Protein AF-A0A3P7K149-F1 (afdb_monomer_lite)

Secondary structure (DSSP, 8-state):
-----SSSPPPB-TTS-B-B--TTSTT-SPTTEEE---SSSTT-BEEE----GGGSPP---BSS--EEEEEEETTTTEEEEEEE-SBS--S--BSSHHHHHHHSPPP----SSSPPPB-TTS-B-B--SS-----TTEEE---SSGGG-BEEE--S-GGGSPP-PPP------

Structure (mmCIF, N/CA/C/O backbone):
data_AF-A0A3P7K149-F1
#
_entry.id   AF-A0A3P7K149-F1
#
loop_
_atom_site.group_PDB
_atom_site.id
_atom_site.type_symbol
_atom_site.label_atom_id
_atom_site.label_alt_id
_atom_site.label_comp_id
_atom_site.label_asym_id
_atom_site.label_entity_id
_atom_site.label_seq_id
_atom_site.pdbx_PDB_ins_code
_atom_site.Cartn_x
_atom_site.Cartn_y
_atom_site.Cartn_z
_atom_site.occupancy
_atom_site.B_iso_or_equiv
_atom_site.auth_seq_id
_atom_site.auth_comp_id
_atom_site.auth_asym_id
_atom_site.auth_atom_id
_atom_site.pdbx_PDB_model_num
ATOM 1 N N . ILE A 1 1 ? 12.657 -3.962 -24.478 1.00 60.19 1 ILE A N 1
ATOM 2 C CA . ILE A 1 1 ? 12.117 -4.025 -23.100 1.00 60.19 1 ILE A CA 1
ATOM 3 C C . ILE A 1 1 ? 10.833 -3.215 -23.118 1.00 60.19 1 ILE A C 1
ATOM 5 O O . ILE A 1 1 ? 10.874 -2.105 -23.634 1.00 60.19 1 ILE A O 1
ATOM 9 N N . SER A 1 2 ? 9.707 -3.786 -22.694 1.00 80.12 2 SER A N 1
ATOM 10 C CA . SER A 1 2 ? 8.426 -3.064 -22.657 1.00 80.12 2 SER A CA 1
ATOM 11 C C . SER A 1 2 ? 8.397 -2.114 -21.463 1.00 80.12 2 SER A C 1
ATOM 13 O O . SER A 1 2 ? 8.895 -2.482 -20.402 1.00 80.12 2 SER A O 1
ATOM 15 N N . ASN A 1 3 ? 7.823 -0.921 -21.633 1.00 90.25 3 ASN A N 1
ATOM 16 C CA . ASN A 1 3 ? 7.659 0.061 -20.562 1.00 90.25 3 ASN A CA 1
ATOM 17 C C . ASN A 1 3 ? 6.721 -0.507 -19.467 1.00 90.25 3 ASN A C 1
ATOM 19 O O . ASN A 1 3 ? 5.562 -0.794 -19.771 1.00 90.25 3 ASN A O 1
ATOM 23 N N . PRO A 1 4 ? 7.201 -0.712 -18.223 1.00 90.94 4 PRO A N 1
ATOM 24 C CA . PRO A 1 4 ? 6.387 -1.230 -17.130 1.00 90.94 4 PRO A CA 1
ATOM 25 C C . PRO A 1 4 ? 5.649 -0.143 -16.343 1.00 90.94 4 PRO A C 1
ATOM 27 O O . PRO A 1 4 ? 4.849 -0.474 -15.470 1.00 90.94 4 PRO A O 1
ATOM 30 N N . CYS A 1 5 ? 5.906 1.135 -16.614 1.00 93.88 5 CYS A N 1
ATOM 31 C CA . CYS A 1 5 ? 5.292 2.240 -15.898 1.00 93.88 5 CYS A CA 1
ATOM 32 C C . CYS A 1 5 ? 3.819 2.390 -16.287 1.00 93.88 5 CYS A C 1
ATOM 34 O O . CYS A 1 5 ? 3.461 2.265 -17.455 1.00 93.88 5 CYS A O 1
ATOM 36 N N . ALA A 1 6 ? 2.962 2.661 -15.297 1.00 92.50 6 ALA A N 1
ATOM 37 C CA . ALA A 1 6 ? 1.550 2.950 -15.552 1.00 92.50 6 ALA A CA 1
ATOM 38 C C . ALA A 1 6 ? 1.376 4.257 -16.332 1.00 92.50 6 ALA A C 1
ATOM 40 O O . ALA A 1 6 ? 0.545 4.335 -17.229 1.00 92.50 6 ALA A O 1
ATOM 41 N N . ASP A 1 7 ? 2.204 5.247 -15.993 1.00 91.19 7 ASP A N 1
ATOM 42 C CA . ASP A 1 7 ? 2.204 6.577 -16.576 1.00 91.19 7 ASP A CA 1
ATOM 43 C C . ASP A 1 7 ? 3.644 7.012 -16.864 1.00 91.19 7 ASP A C 1
ATOM 45 O O . ASP A 1 7 ? 4.541 6.823 -16.037 1.00 91.19 7 ASP A O 1
ATOM 49 N N . GLY A 1 8 ? 3.856 7.636 -18.025 1.00 93.06 8 GLY A N 1
ATOM 50 C CA . GLY A 1 8 ? 5.158 8.157 -18.445 1.00 93.06 8 GLY A CA 1
ATOM 51 C C . GLY A 1 8 ? 6.183 7.084 -18.832 1.00 93.06 8 GLY A C 1
ATOM 52 O O . GLY A 1 8 ? 5.875 5.900 -18.943 1.00 93.06 8 GLY A O 1
ATOM 53 N N . GLU A 1 9 ? 7.420 7.525 -19.065 1.00 94.44 9 GLU A N 1
ATOM 54 C CA . GLU A 1 9 ? 8.538 6.667 -19.476 1.00 94.44 9 GLU A CA 1
ATOM 55 C C . GLU A 1 9 ? 9.498 6.390 -18.308 1.00 94.44 9 GLU A C 1
ATOM 57 O O . GLU A 1 9 ? 9.653 7.250 -17.432 1.00 94.44 9 GLU A O 1
ATOM 62 N N . PRO A 1 10 ? 10.176 5.225 -18.284 1.00 94.44 10 PRO A N 1
ATOM 63 C CA . PRO A 1 10 ? 11.163 4.925 -17.259 1.00 94.44 10 PRO A CA 1
ATOM 64 C C . PRO A 1 10 ? 12.340 5.902 -17.305 1.00 94.44 10 PRO A C 1
ATOM 66 O O . PRO A 1 10 ? 12.742 6.364 -18.375 1.00 94.44 10 PRO A O 1
ATOM 69 N N . ALA A 1 11 ? 12.946 6.178 -16.150 1.00 94.25 11 ALA A N 1
ATOM 70 C CA . ALA A 1 11 ? 14.141 7.011 -16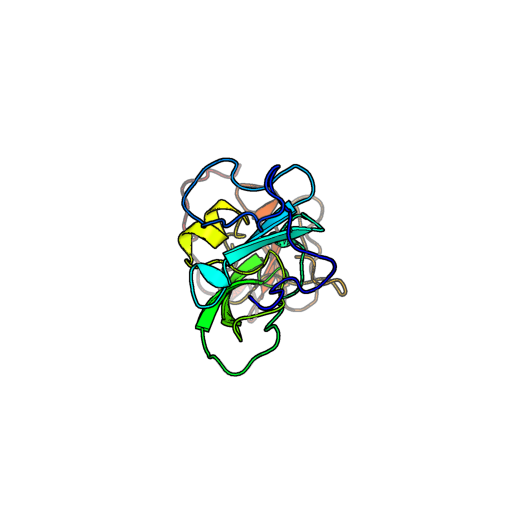.094 1.00 94.25 11 ALA A CA 1
ATOM 71 C C . ALA A 1 11 ? 15.273 6.395 -16.927 1.00 94.25 11 ALA A C 1
ATOM 73 O O . ALA A 1 11 ? 15.527 5.191 -16.853 1.00 94.25 11 ALA A O 1
ATOM 74 N N . THR A 1 12 ? 15.993 7.236 -17.666 1.00 93.19 12 THR A N 1
ATOM 75 C CA . THR A 1 12 ? 17.164 6.845 -18.458 1.00 93.19 12 THR A CA 1
ATOM 76 C C . THR A 1 12 ? 18.456 7.374 -17.844 1.00 93.19 12 THR A C 1
ATOM 78 O O . THR A 1 12 ? 18.497 8.501 -17.348 1.00 93.19 12 THR A O 1
ATOM 81 N N . GLY A 1 13 ? 19.521 6.576 -17.909 1.00 88.12 13 GLY A N 1
ATOM 82 C CA . GLY A 1 13 ? 20.879 6.994 -17.580 1.00 88.12 13 GLY A CA 1
ATOM 83 C C . GLY A 1 13 ? 21.518 7.866 -18.666 1.00 88.12 13 GLY A C 1
ATOM 84 O O . GLY A 1 13 ? 20.916 8.174 -19.695 1.00 88.12 13 GLY A O 1
ATOM 85 N N . ASN A 1 14 ? 22.780 8.246 -18.447 1.00 87.25 14 ASN A N 1
ATOM 86 C CA . ASN A 1 14 ? 23.553 9.083 -19.380 1.00 87.25 14 ASN A CA 1
ATOM 87 C C . ASN A 1 14 ? 23.858 8.389 -20.720 1.00 87.25 14 ASN A C 1
ATOM 89 O O . ASN A 1 14 ? 24.187 9.048 -21.700 1.00 87.25 14 ASN A O 1
ATOM 93 N N . ASP A 1 15 ? 23.776 7.062 -20.751 1.00 89.00 15 ASP A N 1
ATOM 94 C CA . ASP A 1 15 ? 23.942 6.205 -21.925 1.00 89.00 15 ASP A CA 1
ATOM 95 C C . ASP A 1 15 ? 22.628 5.984 -22.699 1.00 89.00 15 ASP A C 1
ATOM 97 O O . ASP A 1 15 ? 22.613 5.269 -23.701 1.00 89.00 15 ASP A O 1
ATOM 101 N N . GLY A 1 16 ? 21.525 6.586 -22.240 1.00 86.69 16 GLY A N 1
ATOM 102 C CA . GLY A 1 16 ? 20.193 6.407 -22.811 1.00 86.69 16 GLY A CA 1
ATOM 103 C C . GLY A 1 16 ? 19.529 5.075 -22.452 1.00 86.69 16 GLY A C 1
ATOM 104 O O . GLY A 1 16 ? 18.446 4.795 -22.962 1.00 86.69 16 GLY A O 1
ATOM 105 N N . GLN A 1 17 ? 20.133 4.252 -21.587 1.00 88.62 17 GLN A N 1
ATOM 106 C CA . GLN A 1 17 ? 19.530 2.998 -21.132 1.00 88.62 17 GLN A CA 1
ATOM 107 C C . GLN A 1 17 ? 18.601 3.231 -19.941 1.00 88.62 17 GLN A C 1
ATOM 109 O O . GLN A 1 17 ? 18.826 4.126 -19.126 1.00 88.62 17 GLN A O 1
ATOM 114 N N . TYR A 1 18 ? 17.552 2.415 -19.823 1.00 90.50 18 TYR A N 1
ATOM 115 C CA . TYR A 1 18 ? 16.647 2.485 -18.678 1.00 90.50 18 TYR A CA 1
ATOM 116 C C . TYR A 1 18 ? 17.354 2.111 -17.374 1.00 90.50 18 TYR A C 1
ATOM 118 O O . TYR A 1 18 ? 18.108 1.139 -17.307 1.00 90.50 18 TYR A O 1
ATOM 126 N N . LEU A 1 19 ? 17.060 2.867 -16.319 1.00 90.75 19 LEU A N 1
ATOM 127 C CA . LEU A 1 19 ? 17.572 2.613 -14.981 1.00 90.75 19 LEU A CA 1
ATOM 128 C C . LEU A 1 19 ? 16.794 1.467 -14.332 1.00 90.75 19 LEU A C 1
ATOM 130 O O . LEU A 1 19 ? 15.610 1.596 -14.008 1.00 90.75 19 LEU A O 1
ATOM 134 N N . ILE A 1 20 ? 17.491 0.349 -14.137 1.00 89.56 20 ILE A N 1
ATOM 135 C CA . ILE A 1 20 ? 16.994 -0.832 -13.431 1.00 89.56 20 ILE A CA 1
ATOM 136 C C . ILE A 1 20 ? 17.084 -0.599 -11.926 1.00 89.56 20 ILE A C 1
ATOM 138 O O . ILE A 1 20 ? 18.068 -0.053 -11.425 1.00 89.56 20 ILE A O 1
ATOM 142 N N . CYS A 1 21 ? 16.070 -1.054 -11.198 1.00 89.81 21 CYS A N 1
ATOM 143 C CA . CYS A 1 21 ? 15.992 -0.923 -9.755 1.00 89.81 21 CYS A CA 1
ATOM 144 C C . CYS A 1 21 ? 15.567 -2.221 -9.061 1.00 89.81 21 CYS A C 1
ATOM 146 O O . CYS A 1 21 ? 15.148 -3.190 -9.687 1.00 89.81 21 CYS A O 1
ATOM 148 N N . SER A 1 22 ? 15.721 -2.254 -7.737 1.00 83.06 22 SER A N 1
ATOM 149 C CA . SER A 1 22 ? 15.291 -3.368 -6.890 1.00 83.06 22 SER A CA 1
ATOM 150 C C . SER A 1 22 ? 14.860 -2.860 -5.512 1.00 83.06 22 SER A C 1
ATOM 152 O O . SER A 1 22 ? 15.230 -1.757 -5.109 1.00 83.06 22 SER A O 1
ATOM 154 N N . ALA A 1 23 ? 14.106 -3.670 -4.765 1.00 69.94 23 ALA A N 1
ATOM 155 C CA . ALA A 1 23 ? 13.606 -3.294 -3.437 1.00 69.94 23 ALA A CA 1
ATOM 156 C C . ALA A 1 23 ? 14.692 -3.208 -2.343 1.00 69.94 23 ALA A C 1
ATOM 158 O O . ALA A 1 23 ? 14.451 -2.647 -1.279 1.00 69.94 23 ALA A O 1
ATOM 159 N N . THR A 1 24 ? 15.891 -3.755 -2.571 1.00 66.06 24 THR A N 1
ATOM 160 C CA . THR A 1 24 ? 16.904 -3.969 -1.519 1.00 66.06 24 THR A CA 1
ATOM 161 C C . THR A 1 24 ? 18.080 -2.983 -1.536 1.00 66.06 24 THR A C 1
ATOM 163 O O . THR A 1 24 ? 19.066 -3.220 -0.842 1.00 66.06 24 THR A O 1
ATOM 166 N N . GLY A 1 25 ? 18.017 -1.882 -2.295 1.00 58.28 25 GLY A N 1
ATOM 167 C CA . GLY A 1 25 ? 19.118 -0.909 -2.396 1.00 58.28 25 GLY A CA 1
ATOM 168 C C . GLY A 1 25 ? 18.699 0.542 -2.109 1.00 58.28 25 GLY A C 1
ATOM 169 O O . GLY A 1 25 ? 17.681 0.988 -2.641 1.00 58.28 25 GLY A O 1
ATOM 170 N N . PRO A 1 26 ? 19.455 1.316 -1.303 1.00 46.66 26 PRO A N 1
ATOM 171 C CA . PRO A 1 26 ? 19.159 2.730 -1.080 1.00 46.66 26 PRO A CA 1
ATOM 172 C C . PRO A 1 26 ? 19.489 3.582 -2.325 1.00 46.66 26 PRO A C 1
ATOM 174 O O . PRO A 1 26 ? 20.568 3.459 -2.894 1.00 46.66 26 PRO A O 1
ATOM 177 N N . ASN A 1 27 ? 18.564 4.479 -2.702 1.00 59.50 27 ASN A N 1
ATOM 178 C CA . ASN A 1 27 ? 18.684 5.521 -3.744 1.00 59.50 27 ASN A CA 1
ATOM 179 C C . ASN A 1 27 ? 18.939 5.053 -5.193 1.00 59.50 27 ASN A C 1
ATOM 181 O O . ASN A 1 27 ? 19.809 5.595 -5.869 1.00 59.50 27 ASN A O 1
ATOM 185 N N . ILE A 1 28 ? 18.168 4.088 -5.704 1.00 78.25 28 ILE A N 1
ATOM 186 C CA . ILE A 1 28 ? 18.335 3.648 -7.104 1.00 78.25 28 ILE A CA 1
ATOM 187 C C . ILE A 1 28 ? 17.662 4.597 -8.108 1.00 78.25 28 IL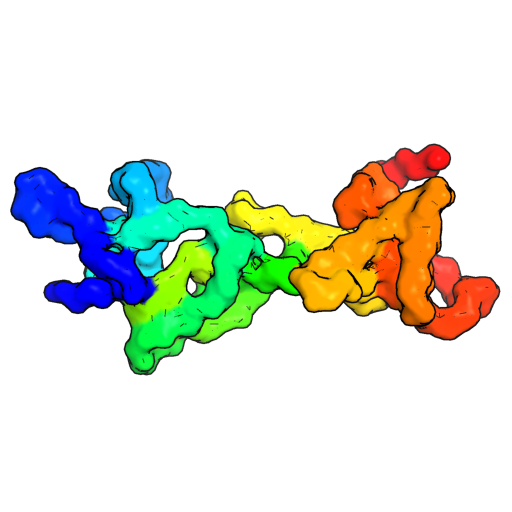E A C 1
ATOM 189 O O . ILE A 1 28 ? 18.167 4.788 -9.212 1.00 78.25 28 ILE A O 1
ATOM 193 N N . CYS A 1 29 ? 16.536 5.209 -7.733 1.00 90.69 29 CYS A N 1
ATOM 194 C CA . CYS A 1 29 ? 15.763 6.040 -8.651 1.00 90.69 29 CYS A CA 1
ATOM 195 C C . CYS A 1 29 ? 15.979 7.541 -8.414 1.00 90.69 29 CYS A C 1
ATOM 197 O O . CYS A 1 29 ? 16.086 7.967 -7.260 1.00 90.69 29 CYS A O 1
ATOM 199 N N . PRO A 1 30 ? 16.036 8.351 -9.490 1.00 92.62 30 PRO A N 1
ATOM 200 C CA . PRO A 1 30 ? 16.178 9.799 -9.387 1.00 92.62 30 PRO A CA 1
ATOM 201 C C . PRO A 1 30 ? 14.960 10.448 -8.716 1.00 92.62 30 PRO A C 1
ATOM 203 O O . PRO A 1 30 ? 13.894 9.847 -8.586 1.00 92.62 30 PRO A O 1
ATOM 206 N N . VAL A 1 31 ? 15.106 11.706 -8.290 1.00 90.50 31 VAL A N 1
ATOM 207 C CA . VAL A 1 31 ? 14.021 12.458 -7.641 1.00 90.50 31 VAL A CA 1
ATOM 208 C C . VAL A 1 31 ? 12.787 12.502 -8.547 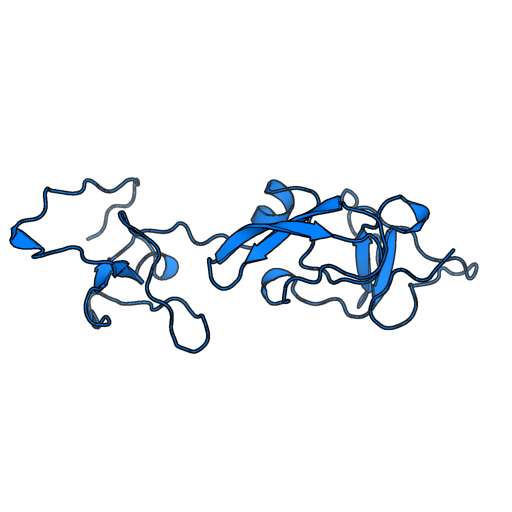1.00 90.50 31 VAL A C 1
ATOM 210 O O . VAL A 1 31 ? 12.891 12.774 -9.740 1.00 90.50 31 VAL A O 1
ATOM 213 N N . GLY A 1 32 ? 11.615 12.226 -7.969 1.00 91.44 32 GLY A N 1
ATOM 214 C CA . GLY A 1 32 ? 10.349 12.129 -8.702 1.00 91.44 32 GLY A CA 1
ATOM 215 C C . GLY A 1 32 ? 10.079 10.751 -9.312 1.00 91.44 32 GLY A C 1
ATOM 216 O O . GLY A 1 32 ? 8.966 10.521 -9.784 1.00 91.44 32 GLY A O 1
ATOM 217 N N . TYR A 1 33 ? 11.042 9.829 -9.247 1.00 93.81 33 TYR A N 1
ATOM 218 C CA . TYR A 1 33 ? 10.892 8.446 -9.683 1.00 93.81 33 TYR A CA 1
ATOM 219 C C . TYR A 1 33 ? 10.877 7.483 -8.498 1.00 93.81 33 TYR A C 1
ATOM 221 O O . TYR A 1 33 ? 11.491 7.712 -7.456 1.00 93.81 33 TYR A O 1
ATOM 229 N N . TRP A 1 34 ? 10.167 6.379 -8.671 1.00 92.44 34 TRP A N 1
ATOM 230 C CA . TRP A 1 34 ? 10.065 5.289 -7.715 1.00 92.44 34 TRP A CA 1
ATOM 231 C C . TRP A 1 34 ? 10.436 3.973 -8.388 1.00 92.44 34 TRP A C 1
ATOM 233 O O . TRP A 1 34 ? 10.383 3.851 -9.610 1.00 92.44 34 TRP A O 1
ATOM 243 N N . CYS A 1 35 ? 10.834 2.987 -7.591 1.00 92.62 35 CYS A N 1
ATOM 244 C CA . CYS A 1 35 ? 11.209 1.693 -8.134 1.00 92.62 35 CYS A CA 1
ATOM 245 C C . CYS A 1 35 ? 9.973 0.828 -8.382 1.00 92.62 35 CYS A C 1
ATOM 247 O O . CYS A 1 35 ? 9.384 0.314 -7.431 1.00 92.62 35 CYS A O 1
ATOM 249 N N . HIS A 1 36 ? 9.599 0.651 -9.647 1.00 92.56 36 HIS A N 1
ATOM 250 C CA . HIS A 1 36 ? 8.626 -0.358 -10.035 1.00 92.56 36 HIS A CA 1
ATOM 251 C C . HIS A 1 36 ? 9.279 -1.735 -9.938 1.00 92.56 36 HIS A C 1
ATOM 253 O O . HIS A 1 36 ? 10.332 -1.951 -10.527 1.00 92.56 36 HIS A O 1
ATOM 259 N N . VAL A 1 37 ? 8.662 -2.674 -9.219 1.00 90.38 37 VAL A N 1
ATOM 260 C CA . VAL A 1 37 ? 9.153 -4.055 -9.109 1.00 90.38 37 VAL A CA 1
ATOM 261 C C . VAL A 1 37 ? 8.239 -4.969 -9.918 1.00 90.38 37 VAL A C 1
ATOM 263 O O . VAL A 1 37 ? 7.155 -5.347 -9.461 1.00 90.38 37 VAL A O 1
ATOM 266 N N . GLY A 1 38 ? 8.683 -5.339 -11.117 1.00 88.00 38 GLY A N 1
ATOM 267 C CA . GLY A 1 38 ? 7.931 -6.186 -12.042 1.00 88.00 38 GLY A CA 1
ATOM 268 C C . GLY A 1 38 ? 8.040 -7.686 -11.749 1.00 88.00 38 GLY A C 1
ATOM 269 O O . GLY A 1 38 ? 8.404 -8.103 -10.648 1.00 88.00 38 GLY A O 1
ATOM 270 N N . ALA A 1 39 ? 7.700 -8.505 -12.747 1.00 84.00 39 ALA A N 1
ATOM 271 C CA . ALA A 1 39 ? 7.807 -9.968 -12.686 1.00 84.00 39 ALA A CA 1
ATOM 272 C C . ALA A 1 39 ? 9.255 -10.480 -12.646 1.00 84.00 39 ALA A C 1
ATOM 274 O O . ALA A 1 39 ? 9.532 -11.539 -12.088 1.00 84.00 39 ALA A O 1
ATOM 275 N N . ASP A 1 40 ? 10.168 -9.714 -13.234 1.00 84.56 40 ASP A N 1
ATOM 276 C CA . ASP A 1 40 ? 11.593 -9.994 -13.298 1.00 84.56 40 ASP A CA 1
ATOM 277 C C . ASP A 1 40 ? 12.401 -8.689 -13.181 1.00 84.56 40 ASP A C 1
ATOM 279 O O . ASP A 1 40 ? 11.856 -7.587 -13.033 1.00 84.56 40 ASP A O 1
ATOM 283 N N . ILE A 1 41 ? 13.729 -8.810 -13.236 1.00 82.56 41 ILE A N 1
ATOM 284 C CA . ILE A 1 41 ? 14.639 -7.666 -13.139 1.00 82.56 41 ILE A CA 1
ATOM 285 C C . ILE A 1 41 ? 14.513 -6.708 -14.336 1.00 82.56 41 ILE A C 1
ATOM 287 O O . ILE A 1 41 ? 14.722 -5.511 -14.176 1.00 82.56 41 ILE A O 1
ATOM 291 N N . ALA A 1 42 ? 14.135 -7.199 -15.521 1.00 83.75 42 ALA A N 1
ATOM 292 C CA . ALA A 1 42 ? 14.003 -6.378 -16.724 1.00 83.75 42 ALA A CA 1
ATOM 293 C C . ALA A 1 42 ? 12.729 -5.517 -16.698 1.00 83.75 42 ALA A C 1
ATOM 295 O O . ALA A 1 42 ? 12.699 -4.442 -17.293 1.00 83.75 42 ALA A O 1
ATOM 296 N N . ALA A 1 43 ? 11.698 -5.970 -15.983 1.00 85.75 43 ALA A N 1
ATOM 297 C CA . ALA A 1 43 ? 10.492 -5.206 -15.672 1.00 85.75 43 ALA A CA 1
ATOM 298 C C . ALA A 1 43 ? 10.621 -4.367 -14.382 1.00 85.75 43 ALA A C 1
ATOM 300 O O . ALA A 1 43 ? 9.652 -3.726 -13.962 1.00 85.75 43 ALA A O 1
ATOM 301 N N . SER A 1 44 ? 11.794 -4.369 -13.738 1.00 91.00 44 SER A N 1
ATOM 302 C CA . SER A 1 44 ? 12.046 -3.603 -12.517 1.00 91.00 44 SER A CA 1
ATOM 303 C C . SER A 1 44 ? 12.791 -2.303 -12.826 1.00 91.00 44 SER A C 1
ATOM 305 O O . SER A 1 44 ? 14.020 -2.261 -12.795 1.00 91.00 44 SER A O 1
ATOM 307 N N . LEU A 1 45 ? 12.050 -1.250 -13.182 1.00 92.62 45 LEU A N 1
ATOM 308 C CA . LEU A 1 45 ? 12.591 0.028 -13.662 1.00 92.62 45 LEU A CA 1
ATOM 309 C C . LEU A 1 45 ? 12.138 1.210 -12.797 1.00 92.62 45 LEU A C 1
ATOM 311 O O . LEU A 1 45 ? 11.132 1.151 -12.092 1.00 92.62 45 LEU A O 1
ATOM 315 N N . CYS A 1 46 ? 12.868 2.319 -12.877 1.00 94.00 46 CYS A N 1
ATOM 316 C CA . CYS A 1 46 ? 12.472 3.562 -12.225 1.00 94.00 46 CYS A CA 1
ATOM 317 C C . CYS A 1 46 ? 11.335 4.248 -12.991 1.00 94.00 46 CYS A C 1
ATOM 319 O O . CYS A 1 46 ? 11.569 4.788 -14.068 1.00 94.00 46 CYS A O 1
ATOM 321 N N . CYS A 1 47 ? 10.132 4.275 -12.419 1.00 94.81 47 CYS A N 1
ATOM 322 C CA . CYS A 1 47 ? 8.944 4.897 -13.006 1.00 94.81 47 CYS A CA 1
ATOM 323 C C . CYS A 1 47 ? 8.656 6.273 -12.396 1.00 94.81 47 CYS A C 1
ATOM 325 O O . CYS A 1 47 ? 8.942 6.479 -11.215 1.00 94.81 47 CYS A O 1
ATOM 327 N N . PRO A 1 48 ? 8.124 7.236 -13.167 1.00 95.50 48 PRO A N 1
ATOM 328 C CA . PRO A 1 48 ? 7.866 8.581 -12.671 1.00 95.50 48 PRO A CA 1
ATOM 329 C C . PRO A 1 48 ? 6.648 8.610 -11.737 1.00 95.50 48 PRO A C 1
ATOM 331 O O . PRO A 1 48 ? 5.905 7.636 -11.598 1.00 95.50 48 PRO A O 1
ATOM 334 N N . GLY A 1 49 ? 6.438 9.754 -11.086 1.00 92.81 49 GLY A N 1
ATOM 335 C CA . GLY A 1 49 ? 5.259 9.990 -10.253 1.00 92.81 49 GLY A CA 1
ATOM 336 C C . GLY A 1 49 ? 5.402 9.457 -8.833 1.00 92.81 49 GLY A C 1
ATOM 337 O O . GLY A 1 49 ? 4.430 8.964 -8.266 1.00 92.81 49 GLY A O 1
ATOM 338 N N . ALA A 1 50 ? 6.603 9.548 -8.254 1.00 89.88 50 ALA A N 1
ATOM 339 C CA . ALA A 1 50 ? 6.831 9.140 -6.875 1.00 89.88 50 ALA A CA 1
ATOM 340 C C . ALA A 1 50 ? 5.908 9.893 -5.897 1.00 89.88 50 ALA A C 1
ATOM 342 O O . ALA A 1 50 ? 5.974 11.113 -5.762 1.00 89.88 50 ALA A O 1
ATOM 343 N N . GLN A 1 51 ? 5.069 9.141 -5.193 1.00 90.62 51 GLN A N 1
ATOM 344 C CA . GLN A 1 51 ? 4.120 9.588 -4.179 1.00 90.62 51 GLN A CA 1
ATOM 345 C C . GLN A 1 51 ? 4.261 8.747 -2.899 1.00 90.62 51 GLN A C 1
ATOM 347 O O . GLN A 1 51 ? 5.155 7.905 -2.768 1.00 90.62 51 GLN A O 1
ATOM 352 N N . ASN A 1 52 ? 3.405 9.012 -1.911 1.00 90.94 52 ASN A N 1
ATOM 353 C CA . ASN A 1 52 ? 3.326 8.198 -0.704 1.00 90.94 52 ASN A CA 1
ATOM 354 C C . ASN A 1 52 ? 2.532 6.907 -1.008 1.00 90.94 52 ASN A C 1
ATOM 356 O O . ASN A 1 52 ? 1.344 7.001 -1.318 1.00 90.94 52 ASN A O 1
ATOM 360 N N . PRO A 1 53 ? 3.130 5.705 -0.891 1.00 93.25 53 PRO A N 1
ATOM 361 C CA . PRO A 1 53 ? 2.435 4.453 -1.190 1.00 93.25 53 PRO A CA 1
ATOM 362 C C . PRO A 1 53 ? 1.216 4.200 -0.296 1.00 93.25 53 PRO A C 1
ATOM 364 O O . PRO A 1 53 ? 0.248 3.593 -0.735 1.00 93.25 53 PRO A O 1
ATOM 367 N N . CYS A 1 54 ? 1.204 4.723 0.929 1.00 92.81 54 CYS A N 1
ATOM 368 C CA . CYS A 1 54 ? 0.167 4.436 1.921 1.00 92.81 54 CYS A CA 1
ATOM 369 C C . CYS A 1 54 ? -1.159 5.172 1.669 1.00 92.81 54 CYS A C 1
ATOM 371 O O . CYS A 1 54 ? -2.138 4.943 2.379 1.00 92.81 54 CYS A O 1
ATOM 373 N N . ILE A 1 55 ? -1.191 6.087 0.694 1.00 91.00 55 ILE A N 1
ATOM 374 C CA . ILE A 1 55 ? -2.409 6.804 0.281 1.00 91.00 55 ILE A CA 1
ATOM 375 C C . ILE A 1 55 ? -2.886 6.402 -1.115 1.00 91.00 55 ILE A C 1
ATOM 377 O O . ILE A 1 55 ? -3.960 6.830 -1.534 1.00 91.00 55 ILE A O 1
ATOM 381 N N . LEU A 1 56 ? -2.086 5.620 -1.842 1.00 93.69 56 LEU A N 1
ATOM 382 C CA . LEU A 1 56 ? -2.410 5.198 -3.196 1.00 93.69 56 LEU A CA 1
ATOM 383 C C . LEU A 1 56 ? -3.391 4.015 -3.160 1.00 93.69 56 LEU A C 1
ATOM 385 O O . LEU A 1 56 ? -3.289 3.162 -2.275 1.00 93.69 56 LEU A O 1
ATOM 389 N N . PRO A 1 57 ? -4.339 3.931 -4.108 1.00 93.94 57 PRO A N 1
ATOM 390 C CA . PRO A 1 57 ? -5.206 2.765 -4.226 1.00 93.94 57 PRO A CA 1
ATOM 391 C C . PRO A 1 57 ? -4.395 1.528 -4.628 1.00 93.94 57 PRO A C 1
ATOM 393 O O . PRO A 1 57 ? -3.301 1.646 -5.180 1.00 93.94 57 PRO A O 1
ATOM 396 N N . VAL A 1 58 ? -4.949 0.337 -4.406 1.00 94.81 58 VAL A N 1
ATOM 397 C CA . VAL A 1 58 ? -4.392 -0.886 -4.995 1.00 94.81 58 VAL A CA 1
ATOM 398 C C . VAL A 1 58 ? -4.446 -0.790 -6.523 1.00 94.81 58 VAL A C 1
ATOM 400 O O . VAL A 1 58 ? -5.423 -0.297 -7.089 1.00 94.81 58 VAL A O 1
ATOM 403 N N . ALA A 1 59 ? -3.390 -1.242 -7.193 1.00 95.50 59 ALA A N 1
ATOM 404 C CA . ALA A 1 59 ? -3.325 -1.283 -8.647 1.00 95.50 59 ALA A CA 1
ATOM 405 C C . ALA A 1 59 ? -2.835 -2.661 -9.098 1.00 95.50 59 ALA A C 1
ATOM 407 O O . ALA A 1 59 ? -1.645 -2.962 -9.016 1.00 95.50 59 ALA A O 1
ATOM 408 N N . GLU A 1 60 ? -3.766 -3.489 -9.577 1.00 95.19 60 GLU A N 1
ATOM 409 C CA . GLU A 1 60 ? -3.485 -4.850 -10.062 1.00 95.19 60 GLU A CA 1
ATOM 410 C C . GLU A 1 60 ? -2.536 -4.847 -11.267 1.00 95.19 60 GLU A C 1
ATOM 412 O O . GLU A 1 60 ? -1.750 -5.777 -11.432 1.00 95.19 60 GLU A O 1
ATOM 417 N N . GLY A 1 61 ? -2.548 -3.760 -12.041 1.00 92.31 61 GLY A N 1
ATOM 418 C CA . GLY A 1 61 ? -1.733 -3.592 -13.235 1.00 92.31 61 GLY A CA 1
ATOM 419 C C . GLY A 1 61 ? -2.398 -4.167 -14.483 1.00 92.31 61 GLY A C 1
ATOM 420 O O . GLY A 1 61 ? -3.607 -4.375 -14.546 1.00 92.31 61 GLY A O 1
ATOM 421 N N . ILE A 1 62 ? -1.577 -4.378 -15.504 1.00 89.56 62 ILE A N 1
ATOM 422 C CA . ILE A 1 62 ? -1.901 -5.023 -16.771 1.00 89.56 62 ILE A CA 1
ATOM 423 C C . ILE A 1 62 ? -0.912 -6.166 -17.031 1.00 89.56 62 ILE A C 1
ATOM 425 O O . ILE A 1 62 ? 0.216 -6.170 -16.534 1.00 89.56 62 ILE A O 1
ATOM 429 N N . GLY A 1 63 ? -1.339 -7.167 -17.792 1.00 88.56 63 GLY A N 1
ATOM 430 C CA . GLY A 1 63 ? -0.530 -8.344 -18.098 1.00 88.56 63 GLY A CA 1
ATOM 431 C C . GLY A 1 63 ? -1.297 -9.640 -17.872 1.00 88.56 63 GLY A C 1
ATOM 432 O O . GLY A 1 63 ? -2.517 -9.644 -17.736 1.00 88.56 63 GLY A O 1
ATOM 433 N N . SER A 1 64 ? -0.569 -10.751 -17.872 1.00 88.25 64 SER A N 1
ATOM 434 C CA . SER A 1 64 ? -1.127 -12.107 -17.766 1.00 88.25 64 SER A CA 1
ATOM 435 C C . SER A 1 64 ? -0.441 -12.963 -16.701 1.00 88.25 64 SER A C 1
ATOM 437 O O . SER A 1 64 ? -0.734 -14.151 -16.579 1.00 88.25 64 SER A O 1
ATOM 439 N N . ILE A 1 65 ? 0.486 -12.376 -15.942 1.00 89.56 65 ILE A N 1
ATOM 440 C CA . ILE A 1 65 ? 1.203 -13.060 -14.865 1.00 89.56 65 ILE A CA 1
ATOM 441 C C . ILE A 1 65 ? 0.384 -12.900 -13.579 1.00 89.56 65 ILE A C 1
ATOM 443 O O . ILE A 1 65 ? -0.389 -11.964 -13.438 1.00 89.56 65 ILE A O 1
ATOM 447 N N . THR A 1 66 ? 0.518 -13.821 -12.633 1.00 94.00 66 THR A N 1
ATOM 448 C CA . THR A 1 66 ? -0.122 -13.733 -11.316 1.00 94.00 66 THR A CA 1
ATOM 449 C C . THR A 1 66 ? 0.975 -13.714 -10.267 1.00 94.00 66 THR A C 1
ATOM 451 O O . THR A 1 66 ? 1.625 -14.732 -10.033 1.00 94.00 66 THR A O 1
ATOM 454 N N . ILE A 1 67 ? 1.211 -12.553 -9.660 1.00 93.06 67 ILE A N 1
ATOM 455 C CA . ILE A 1 67 ? 2.268 -12.357 -8.665 1.00 93.06 67 ILE A CA 1
ATOM 456 C C . ILE A 1 67 ? 1.615 -11.948 -7.343 1.00 93.06 67 ILE A C 1
ATOM 458 O O . ILE A 1 67 ? 0.985 -10.890 -7.293 1.00 93.06 67 ILE A O 1
ATOM 462 N N . PRO A 1 68 ? 1.755 -12.735 -6.263 1.00 96.25 68 PRO A N 1
ATOM 463 C CA . PRO A 1 68 ? 1.255 -12.328 -4.960 1.00 96.25 68 PRO A CA 1
ATOM 464 C C . PRO A 1 68 ? 2.083 -11.150 -4.446 1.00 96.25 68 PRO A C 1
ATOM 466 O O . PRO A 1 68 ? 3.314 -11.216 -4.380 1.00 96.25 68 PRO A O 1
ATOM 469 N N . ARG A 1 69 ? 1.404 -10.064 -4.087 1.00 96.06 69 ARG A N 1
ATOM 470 C CA . ARG A 1 69 ? 2.015 -8.848 -3.547 1.00 96.06 69 ARG A CA 1
ATOM 471 C C . ARG A 1 69 ? 1.249 -8.371 -2.326 1.00 96.06 69 ARG A C 1
ATOM 473 O O . ARG A 1 69 ? 0.131 -8.811 -2.064 1.00 96.06 69 ARG A O 1
ATOM 480 N N . TRP A 1 70 ? 1.875 -7.480 -1.573 1.00 96.75 70 TRP A N 1
ATOM 481 C CA . TRP A 1 70 ? 1.266 -6.812 -0.433 1.00 96.75 70 TRP A CA 1
ATOM 482 C C . TRP A 1 70 ? 0.925 -5.377 -0.808 1.00 96.75 70 TRP A C 1
ATOM 484 O O . TRP A 1 70 ? 1.709 -4.714 -1.479 1.00 96.75 70 TRP A O 1
ATOM 494 N N . TYR A 1 71 ? -0.221 -4.887 -0.365 1.00 96.38 71 TYR A N 1
ATOM 495 C CA . TYR A 1 71 ? -0.588 -3.479 -0.441 1.00 96.38 71 TYR A CA 1
ATOM 496 C C . TYR A 1 71 ? -1.071 -3.028 0.932 1.00 96.38 71 TYR A C 1
ATOM 498 O O . TYR A 1 71 ? -1.507 -3.833 1.755 1.00 96.38 71 TYR A O 1
ATOM 506 N N . TYR A 1 72 ? -0.985 -1.736 1.187 1.00 95.00 72 TYR A N 1
ATOM 507 C CA . TYR A 1 72 ? -1.573 -1.112 2.350 1.00 95.00 72 TYR A CA 1
ATOM 508 C C . TYR A 1 72 ? -3.034 -0.773 2.056 1.00 95.00 72 TYR A C 1
ATOM 510 O O . TYR A 1 72 ? -3.333 0.093 1.227 1.00 95.00 72 TYR A O 1
ATOM 518 N N . ASP A 1 73 ? -3.944 -1.457 2.742 1.00 91.12 73 ASP A N 1
ATOM 519 C CA . ASP A 1 73 ? -5.357 -1.119 2.743 1.00 91.12 73 ASP A CA 1
ATOM 520 C C . ASP A 1 73 ? -5.562 0.057 3.700 1.00 91.12 73 ASP A C 1
ATOM 522 O O . ASP A 1 73 ? -5.545 -0.093 4.922 1.00 91.12 73 ASP A O 1
ATOM 526 N N . ARG A 1 74 ? -5.748 1.256 3.139 1.00 85.12 74 ARG A N 1
ATOM 527 C CA . ARG A 1 74 ? -5.949 2.480 3.924 1.00 85.12 74 ARG A CA 1
ATOM 528 C C . ARG A 1 74 ? -7.201 2.416 4.803 1.00 85.12 74 ARG A C 1
ATOM 530 O O . ARG A 1 74 ? -7.213 3.050 5.857 1.00 85.12 74 ARG A O 1
ATOM 537 N N . ARG A 1 75 ? -8.221 1.672 4.371 1.00 78.81 75 ARG A N 1
ATOM 538 C CA . ARG A 1 75 ? -9.491 1.520 5.080 1.00 78.81 75 ARG A CA 1
ATOM 539 C C . ARG A 1 75 ? -9.277 0.706 6.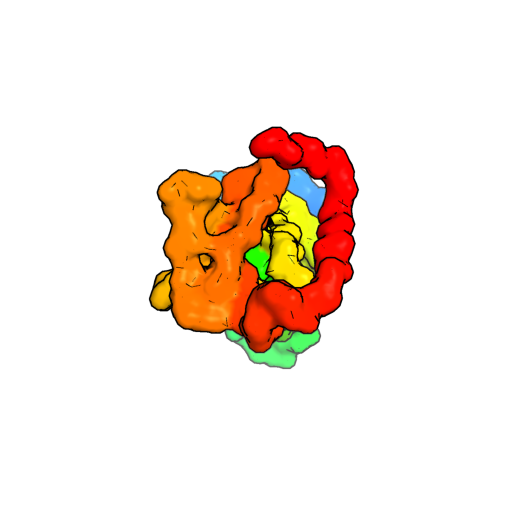354 1.00 78.81 75 ARG A C 1
ATOM 541 O O . ARG A 1 75 ? -9.581 1.174 7.444 1.00 78.81 75 ARG A O 1
ATOM 548 N N . LEU A 1 76 ? -8.620 -0.446 6.219 1.00 77.69 76 LEU A N 1
ATOM 549 C CA . LEU A 1 76 ? -8.271 -1.311 7.353 1.00 77.69 76 LEU A CA 1
ATOM 550 C C . LEU A 1 76 ? -7.039 -0.828 8.134 1.00 77.69 76 LEU A C 1
ATOM 552 O O . LEU A 1 76 ? -6.766 -1.320 9.226 1.00 77.69 76 LEU A O 1
ATOM 556 N N . ARG A 1 77 ? -6.280 0.120 7.571 1.00 82.62 77 ARG A N 1
ATOM 557 C CA . ARG A 1 77 ? -4.955 0.553 8.041 1.00 82.62 77 ARG A CA 1
ATOM 558 C C . ARG A 1 77 ? -4.008 -0.618 8.299 1.00 82.62 77 ARG A C 1
ATOM 560 O O . ARG A 1 77 ? -3.300 -0.655 9.305 1.00 82.62 77 ARG A O 1
ATOM 567 N N . GLN A 1 78 ? -4.028 -1.583 7.388 1.00 88.38 78 GLN A N 1
ATOM 568 C CA . GLN A 1 78 ? -3.290 -2.837 7.494 1.00 88.38 78 GLN A CA 1
ATOM 569 C C . GLN A 1 78 ? -2.727 -3.249 6.141 1.00 88.38 78 GLN A C 1
ATOM 571 O O . GLN A 1 78 ? -3.279 -2.927 5.089 1.00 88.38 78 GLN A O 1
ATOM 576 N N . CYS A 1 79 ? -1.629 -3.995 6.172 1.00 93.75 79 CYS A N 1
ATOM 577 C CA . CYS A 1 79 ? -1.081 -4.612 4.977 1.00 93.75 79 CYS A CA 1
ATOM 578 C C . CYS A 1 79 ? -1.860 -5.887 4.627 1.00 93.75 79 CYS A C 1
ATOM 580 O O . CYS A 1 79 ? -1.910 -6.834 5.411 1.00 93.75 79 CYS A O 1
ATOM 582 N N . ALA A 1 80 ? -2.432 -5.925 3.427 1.00 94.56 80 ALA A N 1
ATOM 583 C CA . ALA A 1 80 ? -3.183 -7.052 2.887 1.00 94.56 80 ALA A CA 1
ATOM 584 C C . ALA A 1 80 ? -2.530 -7.576 1.601 1.00 94.56 80 ALA A C 1
ATOM 586 O O . ALA A 1 80 ? -1.658 -6.931 1.017 1.00 94.56 80 ALA A O 1
ATOM 587 N N . THR A 1 81 ? -2.934 -8.768 1.161 1.00 97.06 81 THR A N 1
ATOM 588 C CA . THR A 1 81 ? -2.429 -9.353 -0.091 1.00 97.06 81 THR A CA 1
ATOM 589 C C . THR A 1 81 ? -3.330 -9.003 -1.266 1.00 97.06 81 THR A C 1
ATOM 591 O O . THR A 1 81 ? -4.544 -8.898 -1.115 1.00 97.06 81 THR A O 1
ATOM 594 N N . PHE A 1 82 ? -2.734 -8.850 -2.444 1.00 96.88 82 PHE A N 1
ATOM 595 C CA . PHE A 1 82 ? -3.447 -8.720 -3.709 1.00 96.88 82 PHE A CA 1
ATOM 596 C C . PHE A 1 82 ? -2.684 -9.427 -4.832 1.00 96.88 82 PHE A C 1
ATOM 598 O O . PHE A 1 82 ? -1.527 -9.832 -4.667 1.00 96.88 82 PHE A O 1
ATOM 605 N N . THR A 1 83 ? -3.346 -9.586 -5.976 1.00 96.62 83 THR A N 1
ATOM 606 C CA . THR A 1 83 ? -2.737 -10.165 -7.175 1.00 96.62 83 THR A CA 1
ATOM 607 C C . THR A 1 83 ? -2.245 -9.058 -8.093 1.00 96.62 83 THR A C 1
ATOM 609 O O . THR A 1 83 ? -3.019 -8.209 -8.521 1.00 96.62 83 THR A O 1
ATOM 612 N N . TYR A 1 84 ? -0.958 -9.103 -8.417 1.00 95.69 84 TYR A N 1
ATOM 613 C CA . TYR A 1 84 ? -0.311 -8.180 -9.333 1.00 95.69 84 TYR A CA 1
ATOM 614 C C . TYR A 1 84 ? -0.007 -8.845 -10.681 1.00 95.69 84 TYR A C 1
ATOM 616 O O . TYR A 1 84 ? 0.478 -9.980 -10.704 1.00 95.69 84 TYR A O 1
ATOM 624 N N . THR A 1 85 ? -0.251 -8.150 -11.798 1.00 93.19 85 THR A N 1
ATOM 625 C CA . THR A 1 85 ? -0.199 -8.752 -13.143 1.00 93.19 85 THR A CA 1
ATOM 626 C C . THR A 1 85 ? 1.087 -8.522 -13.937 1.00 93.19 85 THR A C 1
ATOM 628 O O . THR A 1 85 ? 1.231 -9.054 -15.041 1.00 93.19 85 THR A O 1
ATOM 631 N N . GLY A 1 86 ? 2.053 -7.794 -13.370 1.00 87.38 86 GLY A N 1
ATOM 632 C CA . GLY A 1 86 ? 3.440 -7.735 -13.850 1.00 87.38 86 GLY A CA 1
ATOM 633 C C . GLY A 1 86 ? 3.892 -6.411 -14.478 1.00 87.38 86 GLY A C 1
ATOM 634 O O . GLY A 1 86 ? 5.079 -6.100 -14.369 1.00 87.38 86 GLY A O 1
ATOM 635 N N . TYR A 1 87 ? 2.984 -5.640 -15.086 1.00 90.81 87 TYR A N 1
ATOM 636 C CA . TYR A 1 87 ? 3.244 -4.308 -15.656 1.00 90.81 87 TYR A CA 1
ATOM 637 C C . TYR A 1 87 ? 2.160 -3.326 -15.247 1.00 90.81 87 TYR A C 1
ATOM 639 O O . TYR A 1 87 ? 1.032 -3.740 -15.008 1.00 90.81 87 TYR A O 1
ATOM 647 N N . GLY A 1 88 ? 2.458 -2.027 -15.224 1.00 88.06 88 GLY A N 1
ATOM 648 C CA . GLY A 1 88 ? 1.514 -1.020 -14.744 1.00 88.06 88 GLY A CA 1
ATOM 649 C C . GLY A 1 88 ? 1.210 -1.236 -13.263 1.00 88.06 88 GLY A C 1
ATOM 650 O O . GLY A 1 88 ? 1.345 -2.326 -12.736 1.00 88.06 88 GLY A O 1
ATOM 651 N N . GLY A 1 89 ? 0.860 -0.204 -12.523 1.00 91.62 89 GLY A N 1
ATOM 652 C CA . GLY A 1 89 ? 0.768 -0.287 -11.071 1.00 91.62 89 GLY A CA 1
ATOM 653 C C . GLY A 1 89 ? 1.317 0.968 -10.431 1.00 91.62 89 GLY A C 1
ATOM 654 O O . GLY A 1 89 ? 1.679 1.930 -11.107 1.00 91.62 89 GLY A O 1
ATOM 655 N N . ASN A 1 90 ? 1.377 0.958 -9.110 1.00 95.06 90 ASN A N 1
ATOM 656 C CA . ASN A 1 90 ? 1.859 2.090 -8.341 1.00 95.06 90 ASN A CA 1
ATOM 657 C C . ASN A 1 90 ? 2.693 1.604 -7.147 1.00 95.06 90 ASN A C 1
ATOM 659 O O . ASN A 1 90 ? 2.946 0.410 -6.987 1.00 95.06 90 ASN A O 1
ATOM 663 N N . GLN A 1 91 ? 3.140 2.543 -6.318 1.00 94.00 91 GLN A N 1
ATOM 664 C CA . GLN A 1 91 ? 4.037 2.259 -5.198 1.00 94.00 91 GLN A CA 1
ATOM 665 C C . GLN A 1 91 ? 3.364 1.493 -4.053 1.00 94.00 91 GLN A C 1
ATOM 667 O O . GLN A 1 91 ? 4.069 1.005 -3.172 1.00 94.00 91 GLN A O 1
ATOM 672 N N . ASN A 1 92 ? 2.029 1.385 -4.036 1.00 95.75 92 ASN A N 1
ATOM 673 C CA . ASN A 1 92 ? 1.298 0.563 -3.073 1.00 95.75 92 ASN A CA 1
ATOM 674 C C . ASN A 1 92 ? 1.339 -0.922 -3.480 1.00 95.75 92 ASN A C 1
ATOM 676 O O . ASN A 1 92 ? 0.319 -1.568 -3.713 1.00 95.75 92 ASN A O 1
ATOM 680 N N . ASN A 1 93 ? 2.558 -1.431 -3.648 1.00 94.88 93 ASN A N 1
ATOM 681 C CA . ASN A 1 93 ? 2.865 -2.771 -4.120 1.00 94.88 93 ASN A CA 1
ATOM 682 C C . ASN A 1 93 ? 4.221 -3.191 -3.541 1.00 94.88 93 ASN A C 1
ATOM 684 O O . ASN A 1 93 ? 5.276 -2.773 -4.013 1.00 94.88 93 ASN A O 1
ATOM 688 N N . PHE A 1 94 ? 4.178 -4.017 -2.505 1.00 94.12 94 PHE A N 1
ATOM 689 C CA . PHE A 1 94 ? 5.329 -4.462 -1.733 1.00 94.12 94 PHE A CA 1
ATOM 690 C C . PHE A 1 94 ? 5.556 -5.960 -1.936 1.00 94.12 94 PHE A C 1
ATOM 692 O O . PHE A 1 94 ? 4.610 -6.745 -2.064 1.00 94.12 94 PHE A O 1
ATOM 699 N N . GLN A 1 95 ? 6.818 -6.389 -1.932 1.00 92.19 95 GLN A N 1
ATOM 700 C CA . GLN A 1 95 ? 7.157 -7.808 -2.091 1.00 92.19 95 GLN A CA 1
ATOM 701 C C . GLN A 1 95 ? 6.888 -8.602 -0.813 1.00 92.19 95 GLN A C 1
ATOM 703 O O . GLN A 1 95 ? 6.602 -9.798 -0.866 1.00 92.19 95 GLN A O 1
ATOM 708 N N . THR A 1 96 ? 6.982 -7.948 0.347 1.00 93.00 96 THR A N 1
ATOM 709 C CA . THR A 1 96 ? 6.830 -8.601 1.649 1.00 93.00 96 THR A CA 1
ATOM 710 C C . THR A 1 96 ? 5.935 -7.801 2.587 1.00 93.00 96 THR A C 1
ATOM 712 O O . THR A 1 96 ? 5.887 -6.572 2.534 1.00 93.00 96 THR A O 1
ATOM 715 N N . LEU A 1 97 ? 5.285 -8.504 3.518 1.00 93.25 97 LEU A N 1
ATOM 716 C CA . LEU A 1 97 ? 4.531 -7.886 4.611 1.00 93.25 97 LEU A CA 1
ATOM 717 C C . LEU A 1 97 ? 5.403 -6.929 5.437 1.00 93.25 97 LEU A C 1
ATOM 719 O O . LEU A 1 97 ? 4.952 -5.859 5.831 1.00 93.25 97 LEU A O 1
ATOM 723 N N . LYS A 1 98 ? 6.666 -7.304 5.679 1.00 91.75 98 LYS A N 1
ATOM 724 C CA . LYS A 1 98 ? 7.620 -6.483 6.431 1.00 91.75 98 LYS A CA 1
ATOM 725 C C . LYS A 1 98 ? 7.861 -5.137 5.743 1.00 91.75 98 LYS A C 1
ATOM 727 O O . LYS A 1 98 ? 7.750 -4.111 6.397 1.00 91.75 98 LYS A O 1
ATOM 732 N N . GLU A 1 99 ? 8.130 -5.147 4.439 1.00 90.88 99 GLU A N 1
ATOM 733 C CA . GLU A 1 99 ? 8.339 -3.929 3.647 1.00 90.88 99 GLU A CA 1
ATOM 734 C C . GLU A 1 99 ? 7.113 -3.007 3.697 1.00 90.88 99 GLU A C 1
ATOM 736 O O . GLU A 1 99 ? 7.249 -1.811 3.948 1.00 90.88 99 GLU A O 1
ATOM 741 N N . CYS A 1 100 ? 5.913 -3.574 3.535 1.00 93.69 100 CYS A N 1
ATOM 742 C CA . CYS A 1 100 ? 4.667 -2.821 3.647 1.00 93.69 100 CYS A CA 1
ATOM 743 C C . CYS A 1 100 ? 4.527 -2.154 5.026 1.00 93.69 100 CYS A C 1
ATOM 745 O O . CYS A 1 100 ? 4.284 -0.954 5.098 1.00 93.69 100 CYS A O 1
ATOM 747 N N . ARG A 1 101 ? 4.761 -2.896 6.118 1.00 91.38 101 ARG A N 1
ATOM 748 C CA . ARG A 1 101 ? 4.662 -2.396 7.504 1.00 91.38 101 ARG A CA 1
ATOM 749 C C . ARG A 1 101 ? 5.714 -1.355 7.869 1.00 91.38 101 ARG A C 1
ATOM 751 O O . ARG A 1 101 ? 5.455 -0.468 8.673 1.00 91.38 101 ARG A O 1
ATOM 758 N N . GLU A 1 102 ? 6.911 -1.471 7.304 1.00 89.75 102 GLU A N 1
ATOM 759 C CA . GLU A 1 102 ? 7.981 -0.490 7.505 1.00 89.75 102 GLU A CA 1
ATOM 760 C C . GLU A 1 102 ? 7.687 0.824 6.775 1.00 89.75 102 GLU A C 1
ATOM 762 O O . GLU A 1 102 ? 8.083 1.893 7.241 1.00 89.75 102 GLU A O 1
ATOM 767 N N . LYS A 1 103 ? 6.999 0.760 5.628 1.00 90.00 103 LYS A N 1
ATOM 768 C CA . LYS A 1 103 ? 6.630 1.938 4.833 1.00 90.00 103 LYS A CA 1
ATOM 769 C C . LYS A 1 103 ? 5.329 2.580 5.289 1.00 90.00 103 LYS A C 1
ATOM 771 O O . LYS A 1 103 ? 5.236 3.806 5.282 1.00 90.00 103 LYS A O 1
ATOM 776 N N . CYS A 1 104 ? 4.352 1.766 5.670 1.00 91.44 104 CYS A N 1
ATOM 777 C CA . CYS A 1 104 ? 3.014 2.192 6.030 1.00 91.44 104 CYS A CA 1
ATOM 778 C C . CYS A 1 104 ? 2.695 1.780 7.467 1.00 91.44 104 CYS A C 1
ATOM 780 O O . CYS A 1 104 ? 2.648 0.584 7.759 1.00 91.44 104 CYS A O 1
ATOM 782 N N . PRO A 1 105 ? 2.476 2.750 8.373 1.00 82.25 105 PRO A N 1
ATOM 783 C CA . PRO A 1 105 ? 2.204 2.450 9.768 1.00 82.25 105 PRO A CA 1
ATOM 784 C C . PRO A 1 105 ? 0.859 1.735 9.891 1.00 82.25 105 PRO A C 1
ATOM 786 O O . PRO A 1 105 ? -0.177 2.292 9.533 1.00 82.25 105 PRO A O 1
ATOM 789 N N . GLU A 1 106 ? 0.875 0.512 10.417 1.00 80.31 106 GLU A N 1
ATOM 790 C CA . GLU A 1 106 ? -0.359 -0.197 10.738 1.00 80.31 106 GLU A CA 1
ATOM 791 C C . GLU A 1 106 ? -1.009 0.419 11.975 1.00 80.31 106 GLU A C 1
ATOM 793 O O . GLU A 1 106 ? -0.348 0.700 12.980 1.00 80.31 106 GLU A O 1
ATOM 798 N N . LEU A 1 107 ? -2.329 0.591 11.922 1.00 73.44 107 LEU A N 1
ATOM 799 C CA . LEU A 1 107 ? -3.081 0.817 13.144 1.00 73.44 107 LEU A CA 1
ATOM 800 C C . LEU A 1 107 ? -3.147 -0.514 13.893 1.00 73.44 107 LEU A C 1
ATOM 802 O O . LEU A 1 107 ? -3.740 -1.478 13.407 1.00 73.44 107 LEU A O 1
ATOM 806 N N . VAL A 1 108 ? -2.583 -0.558 15.099 1.00 76.00 108 VAL A N 1
ATOM 807 C CA . VAL A 1 108 ? -2.893 -1.638 16.038 1.00 76.00 108 VAL A CA 1
ATOM 808 C C . VAL A 1 108 ? -4.362 -1.484 16.393 1.00 76.00 108 VAL A C 1
ATOM 810 O O . VAL A 1 108 ? -4.715 -0.535 17.090 1.00 76.00 108 VAL A O 1
ATOM 813 N N . ASN A 1 109 ? -5.210 -2.372 15.872 1.00 83.50 109 ASN A N 1
ATOM 814 C CA . ASN A 1 109 ? -6.639 -2.342 16.153 1.00 83.50 109 ASN A CA 1
ATOM 815 C C . ASN A 1 109 ? -6.840 -2.500 17.674 1.00 83.50 109 ASN A C 1
ATOM 817 O O . ASN A 1 109 ? -6.536 -3.566 18.216 1.00 83.50 109 ASN A O 1
ATOM 821 N N . PRO A 1 110 ? -7.311 -1.454 18.378 1.00 85.56 110 PRO A N 1
ATOM 822 C CA . PRO A 1 110 ? -7.483 -1.510 19.822 1.00 85.56 110 PRO A CA 1
ATOM 823 C C . PRO A 1 110 ? -8.817 -2.166 20.215 1.00 85.56 110 PRO A C 1
ATOM 825 O O . PRO A 1 110 ? -9.081 -2.366 21.399 1.00 85.56 110 PRO A O 1
ATOM 828 N N . CYS A 1 111 ? -9.672 -2.491 19.243 1.00 87.00 111 CYS A N 1
ATOM 829 C CA . CYS A 1 111 ? -10.958 -3.118 19.472 1.00 87.00 111 CYS A CA 1
ATOM 830 C C . CYS A 1 111 ? -10.785 -4.622 19.684 1.00 87.00 111 CYS A C 1
ATOM 832 O O . CYS A 1 111 ? -10.188 -5.328 18.876 1.00 87.00 111 CYS A O 1
ATOM 834 N N . SER A 1 112 ? -11.356 -5.130 20.774 1.00 82.81 112 SER A N 1
ATOM 835 C CA . SER A 1 112 ? -11.345 -6.561 21.094 1.00 82.81 112 SER A CA 1
ATOM 836 C C . SER A 1 112 ? -12.261 -7.387 20.187 1.00 82.81 112 SER A C 1
ATOM 838 O O . SER A 1 112 ? -12.090 -8.600 20.080 1.00 82.81 112 SER A O 1
ATOM 840 N N . MET A 1 113 ? -13.240 -6.745 19.545 1.00 81.69 113 MET A N 1
ATOM 841 C CA . MET A 1 113 ? -14.202 -7.382 18.654 1.00 81.69 113 MET A CA 1
ATOM 842 C C . MET A 1 113 ? -14.435 -6.511 17.419 1.00 81.69 113 MET A C 1
ATOM 844 O O . MET A 1 113 ? -15.037 -5.446 17.526 1.00 81.69 113 MET A O 1
ATOM 848 N N . GLY A 1 114 ? -14.003 -6.993 16.253 1.00 85.12 114 GLY A N 1
ATOM 849 C CA . GLY A 1 114 ? -14.178 -6.305 14.972 1.00 85.12 114 GLY A CA 1
ATOM 850 C C . GLY A 1 114 ? -13.264 -5.093 14.783 1.00 85.12 114 GLY A C 1
ATOM 851 O O . GLY A 1 114 ? -12.331 -4.871 15.553 1.00 85.12 114 GLY A O 1
ATOM 852 N N . ASP A 1 115 ? -13.540 -4.321 13.734 1.00 88.06 115 ASP A N 1
ATOM 853 C CA . ASP A 1 115 ? -12.746 -3.154 13.350 1.00 88.06 115 ASP A CA 1
ATOM 854 C C . ASP A 1 115 ? -13.349 -1.842 13.879 1.00 88.06 115 ASP A C 1
ATOM 856 O O . ASP A 1 115 ? -14.567 -1.762 14.098 1.00 88.06 115 ASP A O 1
ATOM 860 N N . PRO A 1 116 ? -12.522 -0.802 14.099 1.00 90.44 116 PRO A N 1
ATOM 861 C CA . PRO A 1 116 ? -13.010 0.501 14.525 1.00 90.44 116 PRO A CA 1
ATOM 862 C C . PRO A 1 116 ? -14.008 1.096 13.526 1.00 90.44 116 PRO A C 1
ATOM 864 O O . PRO A 1 116 ? -13.952 0.816 12.330 1.00 90.44 116 PRO A O 1
ATOM 867 N N . ALA A 1 117 ? -14.905 1.961 14.000 1.00 91.31 117 ALA A N 1
ATOM 868 C CA . ALA A 1 117 ? -15.851 2.638 13.121 1.00 91.31 117 ALA A CA 1
ATOM 869 C C . ALA A 1 117 ? -15.125 3.514 12.091 1.00 91.31 117 ALA A C 1
ATOM 871 O O . ALA A 1 117 ? -14.164 4.215 12.417 1.00 91.31 117 ALA A O 1
ATOM 872 N N . GLU A 1 118 ? -15.647 3.536 10.869 1.00 88.94 118 GLU A N 1
ATOM 873 C CA . GLU A 1 118 ? -15.149 4.358 9.770 1.00 88.94 118 GLU A CA 1
ATOM 874 C C . GLU A 1 118 ? -16.125 5.502 9.458 1.00 88.94 118 GLU A C 1
ATOM 876 O O . GLU A 1 118 ? -17.346 5.364 9.568 1.00 88.94 118 GLU A O 1
ATOM 881 N N . SER A 1 119 ? -15.585 6.652 9.058 1.00 85.19 119 SER A N 1
ATOM 882 C CA . SER A 1 119 ? -16.353 7.735 8.452 1.00 85.19 119 SER A CA 1
ATOM 883 C C . SER A 1 119 ? -16.728 7.390 7.007 1.00 85.19 119 SER A C 1
ATOM 885 O O . SER A 1 119 ? -16.194 6.455 6.412 1.00 85.19 119 SER A O 1
ATOM 887 N N . GLN A 1 120 ? -17.601 8.197 6.399 1.00 82.12 120 GLN A N 1
ATOM 888 C CA . GLN A 1 120 ? -17.970 8.054 4.983 1.00 82.12 120 GLN A CA 1
ATOM 889 C C . GLN A 1 120 ? -16.764 8.159 4.028 1.00 82.12 120 GLN A C 1
ATOM 891 O O . GLN A 1 120 ? -16.800 7.599 2.938 1.00 82.12 120 GLN A O 1
ATOM 896 N N . ASP A 1 121 ? -15.684 8.814 4.460 1.00 77.56 121 ASP A N 1
ATOM 897 C CA . ASP A 1 121 ? -14.440 8.971 3.696 1.00 77.56 121 ASP A CA 1
ATOM 898 C C . ASP A 1 121 ? -13.430 7.830 3.938 1.00 77.56 121 ASP A C 1
ATOM 900 O O . ASP A 1 121 ? -12.276 7.920 3.510 1.00 77.56 121 ASP A O 1
ATOM 904 N N . GLY A 1 122 ? -13.819 6.786 4.683 1.00 74.88 122 GLY A N 1
ATOM 905 C CA . GLY A 1 122 ? -12.943 5.668 5.053 1.00 74.88 122 GLY A CA 1
ATOM 906 C C . GLY A 1 122 ? -11.895 6.026 6.111 1.00 74.88 122 GLY A C 1
ATOM 907 O O . GLY A 1 122 ? -10.864 5.361 6.219 1.00 74.88 122 GLY A O 1
ATOM 908 N N . ASN A 1 123 ? -12.107 7.101 6.879 1.00 81.75 123 ASN A N 1
ATOM 909 C CA . ASN A 1 123 ? -11.225 7.462 7.988 1.00 81.75 123 ASN A CA 1
ATOM 910 C C . ASN A 1 123 ? -11.734 6.853 9.297 1.00 81.75 123 ASN A C 1
ATOM 912 O O . ASN A 1 123 ? -12.906 6.989 9.630 1.00 81.75 123 ASN A O 1
ATOM 916 N N . ILE A 1 124 ? -10.836 6.261 10.082 1.00 85.56 124 ILE A N 1
ATOM 917 C CA . ILE A 1 124 ? -11.156 5.743 11.418 1.00 85.56 124 ILE A CA 1
ATOM 918 C C . ILE A 1 124 ? -11.678 6.863 12.328 1.00 85.56 124 ILE A C 1
ATOM 920 O O . ILE A 1 124 ? -11.014 7.891 12.495 1.00 85.56 124 ILE A O 1
ATOM 924 N N . LEU A 1 125 ? -12.842 6.640 12.941 1.00 90.69 125 LEU A N 1
ATOM 925 C CA . LEU A 1 125 ? -13.462 7.552 13.896 1.00 90.69 125 LEU A CA 1
ATOM 926 C C . LEU A 1 125 ? -12.736 7.489 15.242 1.00 90.69 125 LEU A C 1
ATOM 928 O O . LEU A 1 125 ? -12.809 6.502 15.978 1.00 90.69 125 LEU A O 1
ATOM 932 N N . GLN A 1 126 ? -12.037 8.579 15.543 1.00 91.75 126 GLN A N 1
ATOM 933 C CA . GLN A 1 126 ? -11.343 8.808 16.806 1.00 91.75 126 GLN A CA 1
ATOM 934 C C . GLN A 1 126 ? -12.313 9.385 17.839 1.00 91.75 126 GLN A C 1
ATOM 936 O O . GLN A 1 126 ? -13.215 10.151 17.497 1.00 91.75 126 GLN A O 1
ATOM 941 N N . CYS A 1 127 ? -12.104 9.056 19.106 1.00 93.38 127 CYS A N 1
ATOM 942 C CA . CYS A 1 127 ? -12.885 9.575 20.220 1.00 93.38 127 CYS A CA 1
ATOM 943 C C . CYS A 1 127 ? -11.963 9.878 21.410 1.00 93.38 127 CYS A C 1
ATOM 945 O O . CYS A 1 127 ? -10.819 9.436 21.466 1.00 93.38 127 CYS A O 1
ATOM 947 N N . THR A 1 128 ? -12.430 10.684 22.363 1.00 92.50 128 THR A N 1
ATOM 948 C CA . THR A 1 128 ? -11.627 11.059 23.541 1.00 92.50 128 THR A CA 1
ATOM 949 C C . THR A 1 128 ? -12.470 11.019 24.806 1.00 92.50 128 THR A C 1
ATOM 951 O O . THR A 1 128 ? -13.696 11.050 24.733 1.00 92.50 128 THR A O 1
ATOM 954 N N . ALA A 1 129 ? -11.832 11.035 25.980 1.00 88.12 129 ALA A N 1
ATOM 955 C CA . ALA A 1 129 ? -12.547 11.110 27.257 1.00 88.12 129 ALA A CA 1
ATOM 956 C C . ALA A 1 129 ? -13.438 12.365 27.375 1.00 88.12 129 ALA A C 1
ATOM 958 O O . ALA A 1 129 ? -14.470 12.334 28.037 1.00 88.12 129 ALA A O 1
ATOM 959 N N . LEU A 1 130 ? -13.065 13.460 26.698 1.00 89.12 130 LEU A N 1
ATOM 960 C CA . LEU A 1 130 ? -13.846 14.701 26.649 1.00 89.12 130 LEU A CA 1
ATOM 961 C C . LEU A 1 130 ? -14.941 14.677 25.570 1.00 89.12 130 LEU A C 1
ATOM 963 O O . LEU A 1 130 ? -15.949 15.365 25.704 1.00 89.12 130 LEU A O 1
ATOM 967 N N . HIS A 1 131 ? -14.757 13.881 24.515 1.00 90.94 131 HIS A N 1
ATOM 968 C CA . HIS A 1 131 ? -15.691 13.737 23.397 1.00 90.94 131 HIS A CA 1
ATOM 969 C C . HIS A 1 131 ? -15.907 12.247 23.073 1.00 90.94 131 HIS A C 1
ATOM 971 O O . HIS A 1 131 ? -15.352 11.743 22.092 1.00 90.94 131 HIS A O 1
ATOM 977 N N . PRO A 1 132 ? -16.696 11.520 23.888 1.00 90.62 132 PRO A N 1
ATOM 978 C CA . PRO A 1 132 ? -16.851 10.066 23.783 1.00 90.62 132 PRO A CA 1
ATOM 979 C C . PRO A 1 132 ? -17.928 9.635 22.768 1.00 90.62 132 PRO A C 1
ATOM 981 O O . PRO A 1 132 ? -18.478 8.540 22.869 1.00 90.62 132 PRO A O 1
ATOM 984 N N . GLN A 1 133 ? -18.297 10.506 21.826 1.00 92.56 133 GLN A N 1
ATOM 985 C CA . GLN A 1 133 ? -19.412 10.251 20.916 1.00 92.56 133 GLN A CA 1
ATOM 986 C C . GLN A 1 133 ? -18.999 9.280 19.809 1.00 92.56 133 GLN A C 1
ATOM 988 O O . GLN A 1 133 ? -18.077 9.555 19.047 1.00 92.56 133 GLN A O 1
ATOM 993 N N . CYS A 1 134 ? -19.727 8.171 19.708 1.00 93.75 134 CYS A N 1
ATOM 994 C CA . CYS A 1 134 ? -19.562 7.157 18.675 1.00 93.75 134 CYS A CA 1
ATOM 995 C C . CYS A 1 134 ? -20.921 6.818 18.038 1.00 93.75 134 CYS A C 1
ATOM 997 O O . CYS A 1 134 ? -21.961 7.065 18.658 1.00 93.75 134 CYS A O 1
ATOM 999 N N . PRO A 1 135 ? -20.941 6.263 16.810 1.00 93.44 135 PRO A N 1
ATOM 1000 C CA . PRO A 1 135 ? -22.173 5.808 16.166 1.00 93.44 135 PRO A CA 1
ATOM 1001 C C . PRO A 1 135 ? -22.932 4.751 16.994 1.00 93.44 135 PRO A C 1
ATOM 1003 O O . PRO A 1 135 ? -22.338 4.105 17.862 1.00 93.44 135 PRO A O 1
ATOM 1006 N N . PRO A 1 136 ? -24.229 4.514 16.711 1.00 90.19 136 PRO A N 1
ATOM 1007 C CA . PRO A 1 136 ? -24.959 3.392 17.299 1.00 90.19 136 PRO A CA 1
ATOM 1008 C C . PRO A 1 136 ? -24.204 2.069 17.105 1.00 90.19 136 PRO A C 1
ATOM 1010 O O . PRO A 1 136 ? -23.623 1.848 16.045 1.00 90.19 136 PRO A O 1
ATOM 1013 N N . SER A 1 137 ? -24.218 1.203 18.123 1.00 88.69 137 SER A N 1
ATOM 1014 C CA . SER A 1 137 ? -23.445 -0.055 18.171 1.00 88.69 137 SER A CA 1
ATOM 1015 C C . SER A 1 137 ? -21.923 0.107 18.253 1.00 88.69 137 SER A C 1
ATOM 1017 O O . SER A 1 137 ? -21.196 -0.858 18.036 1.00 88.69 137 SER A O 1
ATOM 1019 N N . TYR A 1 138 ? -21.435 1.296 18.616 1.00 92.38 138 TYR A N 1
ATOM 1020 C CA . TYR A 1 138 ? -20.035 1.533 18.949 1.00 92.38 138 TYR A CA 1
ATOM 1021 C C . TYR A 1 138 ? -19.901 2.211 20.315 1.00 92.38 138 TYR A C 1
ATOM 1023 O O . TYR A 1 138 ? -20.786 2.940 20.763 1.00 92.38 138 TYR A O 1
ATOM 1031 N N . PHE A 1 139 ? -18.785 1.968 20.992 1.00 91.56 139 PHE A N 1
ATOM 1032 C CA . PHE A 1 139 ? -18.393 2.644 22.224 1.00 91.56 139 PHE A CA 1
ATOM 1033 C C . PHE A 1 139 ? -17.024 3.299 22.046 1.00 91.56 139 PHE A C 1
ATOM 1035 O O . PHE A 1 139 ? -16.219 2.856 21.229 1.00 91.56 139 PHE A O 1
ATOM 1042 N N . CYS A 1 140 ? -16.751 4.352 22.813 1.00 93.31 140 CYS A N 1
ATOM 1043 C CA . CYS A 1 140 ? -15.452 5.008 22.768 1.00 93.31 140 CYS A CA 1
ATOM 1044 C C . CYS A 1 140 ? -14.418 4.214 23.578 1.00 93.31 140 CYS A C 1
ATOM 1046 O O . CYS A 1 140 ? -14.505 4.158 24.806 1.00 93.31 140 CYS A O 1
ATOM 1048 N N . ASN A 1 141 ? -13.448 3.604 22.897 1.00 91.44 141 ASN A N 1
ATOM 1049 C CA . ASN A 1 141 ? -12.287 2.988 23.524 1.00 91.44 141 ASN A CA 1
ATOM 1050 C C . ASN A 1 141 ? -11.200 4.048 23.729 1.00 91.44 141 ASN A C 1
ATOM 1052 O O . ASN A 1 141 ? -10.790 4.688 22.765 1.00 91.44 141 ASN A O 1
ATOM 1056 N N . ILE A 1 142 ? -10.709 4.209 24.959 1.00 91.00 142 ILE A N 1
ATOM 1057 C CA . ILE A 1 142 ? -9.604 5.124 25.270 1.00 91.00 142 ILE A CA 1
ATOM 1058 C C . ILE A 1 142 ? -8.313 4.317 25.340 1.00 91.00 142 ILE A C 1
ATOM 1060 O O . ILE A 1 142 ? -8.131 3.496 26.238 1.00 91.00 142 ILE A O 1
ATOM 1064 N N . GLY A 1 143 ? -7.440 4.532 24.361 1.00 87.06 143 GLY A N 1
ATOM 1065 C CA . GLY A 1 143 ? -6.154 3.855 24.271 1.00 87.06 143 GLY A CA 1
ATOM 1066 C C . GLY A 1 143 ? -5.007 4.652 24.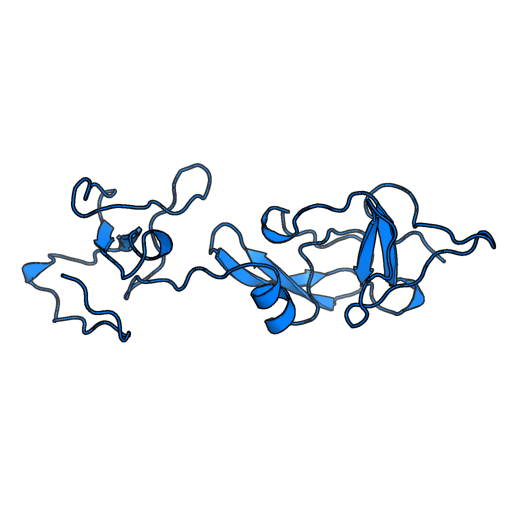898 1.00 87.06 143 GLY A C 1
ATOM 1067 O O . GLY A 1 143 ? -5.195 5.730 25.458 1.00 87.06 143 GLY A O 1
ATOM 1068 N N . ALA A 1 144 ? -3.790 4.117 24.777 1.00 84.94 144 ALA A N 1
ATOM 1069 C CA . ALA A 1 144 ? -2.559 4.746 25.272 1.00 84.94 144 ALA A CA 1
ATOM 1070 C C . ALA A 1 144 ? -2.159 6.005 24.504 1.00 84.94 144 ALA A C 1
ATOM 1072 O O . ALA A 1 144 ? -1.523 6.904 25.051 1.00 84.94 144 ALA A O 1
ATOM 1073 N N . THR A 1 145 ? -2.523 6.052 23.229 1.00 84.31 145 THR A N 1
ATOM 1074 C CA . THR A 1 145 ? -2.280 7.186 22.347 1.00 84.31 145 THR A CA 1
ATOM 1075 C C . THR A 1 145 ? -3.580 7.632 21.699 1.00 84.31 145 THR A C 1
ATOM 1077 O O . THR A 1 145 ? -4.589 6.911 21.720 1.00 84.31 145 THR A O 1
ATOM 1080 N N . PHE A 1 146 ? -3.539 8.814 21.082 1.00 83.88 146 PHE A N 1
ATOM 1081 C CA . PHE A 1 146 ? -4.654 9.319 20.293 1.00 83.88 146 PHE A CA 1
ATOM 1082 C C . PHE A 1 146 ? -5.046 8.321 19.201 1.00 83.88 146 PHE A C 1
ATOM 1084 O O . PHE A 1 146 ? -6.218 8.022 19.074 1.00 83.88 146 PHE A O 1
ATOM 1091 N N . GLU A 1 147 ? -4.085 7.711 18.502 1.00 82.94 147 GLU A N 1
ATOM 1092 C CA . GLU A 1 147 ? -4.339 6.764 17.407 1.00 82.94 147 GLU A CA 1
ATOM 1093 C C . GLU A 1 147 ? -5.096 5.508 17.857 1.00 82.94 147 GLU A C 1
ATOM 1095 O O . GLU A 1 147 ? -5.862 4.941 17.080 1.00 82.94 147 GLU A O 1
ATOM 1100 N N . THR A 1 148 ? -4.885 5.085 19.105 1.00 86.44 148 THR A N 1
ATOM 1101 C CA . THR A 1 148 ? -5.558 3.928 19.722 1.00 86.44 148 THR A CA 1
ATOM 1102 C C . THR A 1 148 ? -6.866 4.289 20.441 1.00 86.44 148 THR A C 1
ATOM 1104 O O . THR A 1 148 ? -7.509 3.409 21.020 1.00 86.44 148 THR A O 1
ATOM 1107 N N . SER A 1 149 ? -7.273 5.564 20.414 1.00 91.62 149 SER A N 1
ATOM 1108 C CA . SER A 1 149 ? -8.501 6.057 21.048 1.00 91.62 149 SER A CA 1
ATOM 1109 C C . SER A 1 149 ? -9.634 6.207 20.027 1.00 91.62 149 SER A C 1
ATOM 1111 O O . SER A 1 149 ? -9.868 7.277 19.471 1.00 91.62 149 SER A O 1
ATOM 1113 N N . VAL A 1 150 ? -10.336 5.109 19.749 1.00 92.69 150 VAL A N 1
ATOM 1114 C CA . VAL A 1 150 ? -11.268 4.980 18.614 1.00 92.69 150 VAL A CA 1
ATOM 1115 C C . VAL A 1 150 ? -12.630 4.444 19.032 1.00 92.69 150 VAL A C 1
ATOM 1117 O O . VAL A 1 150 ? -12.796 3.845 20.094 1.00 92.69 150 VAL A O 1
ATOM 1120 N N . CYS A 1 151 ? -13.617 4.617 18.160 1.00 93.75 151 CYS A N 1
ATOM 1121 C CA . CYS A 1 151 ? -14.923 3.996 18.320 1.00 93.75 151 CYS A CA 1
ATOM 1122 C C . CYS A 1 151 ? -14.855 2.499 17.986 1.00 93.75 151 CYS A C 1
ATOM 1124 O O . CYS A 1 151 ? -14.682 2.141 16.824 1.00 93.75 151 CYS A O 1
ATOM 1126 N N . CYS A 1 152 ? -15.033 1.632 18.983 1.00 92.62 152 CYS A N 1
ATOM 1127 C CA . CYS A 1 152 ? -15.003 0.175 18.842 1.00 92.62 152 CYS A CA 1
ATOM 1128 C C . CYS A 1 152 ? -16.403 -0.449 18.867 1.00 92.62 152 CYS A C 1
ATOM 1130 O O . CYS A 1 152 ? -17.273 0.079 19.562 1.00 92.62 152 CYS A O 1
ATOM 1132 N N . PRO A 1 153 ? -16.649 -1.559 18.145 1.00 92.12 153 PRO A N 1
ATOM 1133 C CA . PRO A 1 153 ? -17.955 -2.210 18.136 1.00 92.12 153 PRO A CA 1
ATOM 1134 C C . PRO A 1 153 ? -18.414 -2.627 19.539 1.00 92.12 153 PRO A C 1
ATOM 1136 O O . PRO A 1 153 ? -17.665 -3.244 20.297 1.00 92.12 153 PRO A O 1
ATOM 1139 N N . SER A 1 154 ? -19.665 -2.321 19.881 1.00 86.88 154 SER A N 1
ATOM 1140 C CA . SER A 1 154 ? -20.335 -2.815 21.083 1.00 86.88 154 SER A CA 1
ATOM 1141 C C . SER A 1 154 ? -21.342 -3.904 20.712 1.00 86.88 154 SER A C 1
ATOM 1143 O O . SER A 1 154 ? -22.325 -3.674 20.008 1.00 86.88 154 SER A O 1
ATOM 1145 N N . PHE A 1 155 ? -21.106 -5.119 21.210 1.00 75.06 155 PHE A N 1
ATOM 1146 C CA . PHE A 1 155 ? -22.055 -6.224 21.096 1.00 75.06 155 PHE A CA 1
ATOM 1147 C C . PHE A 1 155 ? -22.845 -6.347 22.401 1.00 75.06 155 PHE A C 1
ATOM 1149 O O . PHE A 1 155 ? -22.296 -6.717 23.437 1.00 75.06 155 PHE A O 1
ATOM 1156 N N . GLY A 1 156 ? -24.142 -6.041 22.347 1.00 71.38 156 GLY A N 1
ATOM 1157 C CA . GLY A 1 156 ? -25.048 -6.182 23.489 1.00 71.38 156 GLY A CA 1
ATOM 1158 C C . GLY A 1 156 ? -24.954 -5.052 24.519 1.00 71.38 156 GLY A C 1
ATOM 1159 O O . GLY A 1 156 ? -24.445 -3.967 24.247 1.00 71.38 156 GLY A O 1
ATOM 1160 N N . GLN A 1 157 ? -25.516 -5.290 25.707 1.00 69.25 157 GLN A N 1
ATOM 1161 C CA . GLN A 1 157 ? -25.500 -4.310 26.794 1.00 69.25 157 GLN A CA 1
ATOM 1162 C C . GLN A 1 157 ? -24.128 -4.312 27.488 1.00 69.25 157 GLN A C 1
ATOM 1164 O O . GLN A 1 157 ? -23.756 -5.348 28.039 1.00 69.25 157 GLN A O 1
ATOM 1169 N N . PRO A 1 158 ? -23.411 -3.171 27.550 1.00 69.56 158 PRO A N 1
ATOM 1170 C CA . PRO A 1 158 ? -22.062 -3.101 28.120 1.00 69.56 158 PRO A CA 1
ATOM 1171 C C . PRO A 1 158 ? -21.954 -3.670 29.539 1.00 69.56 158 PRO A C 1
ATOM 1173 O O . PRO A 1 158 ? -20.981 -4.337 29.867 1.00 69.56 158 PRO A O 1
ATOM 1176 N N . CYS A 1 159 ? -22.982 -3.459 30.367 1.00 75.12 159 CYS A N 1
ATOM 1177 C CA . CYS A 1 159 ? -23.012 -3.912 31.759 1.00 75.12 159 CYS A CA 1
ATOM 1178 C C . CYS A 1 159 ? -23.232 -5.427 31.925 1.00 75.12 159 CYS A C 1
ATOM 1180 O O . CYS A 1 159 ? -23.116 -5.930 33.039 1.00 75.12 159 CYS A O 1
ATOM 1182 N N . LEU A 1 160 ? -23.600 -6.138 30.854 1.00 78.44 160 LEU A N 1
ATOM 1183 C CA . LEU A 1 160 ? -23.833 -7.587 30.856 1.00 78.44 160 LEU A CA 1
ATOM 1184 C C . LEU A 1 160 ? -22.701 -8.367 30.177 1.00 78.44 160 LEU A C 1
ATOM 1186 O O . LEU A 1 160 ? -22.680 -9.597 30.239 1.00 78.44 160 LEU A O 1
ATOM 1190 N N . SER A 1 161 ? -21.773 -7.669 29.524 1.00 69.81 161 SER A N 1
ATOM 1191 C CA . SER A 1 161 ? -20.631 -8.286 28.860 1.00 69.81 161 SER A CA 1
ATOM 1192 C C . SER A 1 161 ? -19.563 -8.701 29.879 1.00 69.81 161 SER A C 1
ATOM 1194 O O . SER A 1 161 ? -19.348 -7.996 30.869 1.00 69.81 161 SER A O 1
ATOM 1196 N N . PRO A 1 162 ? -18.869 -9.835 29.667 1.00 73.44 162 PRO A N 1
ATOM 1197 C CA . PRO A 1 162 ? -17.754 -10.227 30.519 1.00 73.44 162 PRO A CA 1
ATOM 1198 C C . PRO A 1 162 ? -16.628 -9.189 30.453 1.00 73.44 162 PRO A C 1
ATOM 1200 O O . PRO A 1 162 ? -16.434 -8.525 29.433 1.00 73.44 162 PRO A O 1
ATOM 1203 N N . LEU A 1 163 ? -15.861 -9.078 31.542 1.00 71.38 163 LEU A N 1
ATOM 1204 C CA . LEU A 1 163 ? -14.678 -8.223 31.593 1.00 71.38 163 LEU A CA 1
ATOM 1205 C C . LEU A 1 163 ? -13.697 -8.625 30.483 1.00 71.38 163 LEU A C 1
ATOM 1207 O O . LEU A 1 163 ? -13.151 -9.729 30.501 1.00 71.38 163 LEU A O 1
ATOM 1211 N N . ALA A 1 164 ? -13.448 -7.715 29.545 1.00 71.12 164 ALA A N 1
ATOM 1212 C CA . ALA A 1 164 ? -12.400 -7.871 28.548 1.00 71.12 164 ALA A CA 1
ATOM 1213 C C . ALA A 1 164 ? -1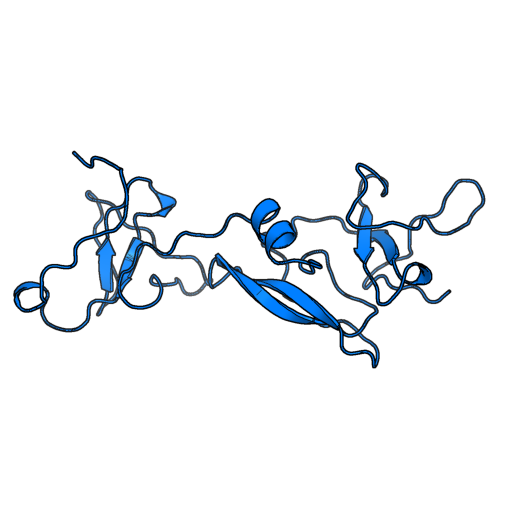1.094 -7.292 29.107 1.00 71.12 164 ALA A C 1
ATOM 1215 O O . ALA A 1 164 ? -10.958 -6.078 29.258 1.00 71.12 164 ALA A O 1
ATOM 1216 N N . ILE A 1 165 ? -10.137 -8.161 29.436 1.00 75.25 165 ILE A N 1
ATOM 1217 C CA . ILE A 1 165 ? -8.789 -7.731 29.822 1.00 75.25 165 ILE A CA 1
ATOM 1218 C C . ILE A 1 165 ? -8.052 -7.325 28.544 1.00 75.25 165 ILE A C 1
ATOM 1220 O O . ILE A 1 165 ? -7.846 -8.151 27.656 1.00 75.25 165 ILE A O 1
ATOM 1224 N N . GLY A 1 166 ? -7.683 -6.048 28.447 1.00 71.94 166 GLY A N 1
ATOM 1225 C CA . GLY A 1 166 ? -6.888 -5.537 27.335 1.00 71.94 166 GLY A CA 1
ATOM 1226 C C . GLY A 1 166 ? -5.457 -6.080 27.340 1.00 71.94 166 GLY A C 1
ATOM 1227 O O . GLY A 1 166 ? -4.924 -6.493 28.369 1.00 71.94 166 GLY A O 1
ATOM 1228 N N . THR A 1 167 ? -4.813 -6.054 26.177 1.00 70.19 167 THR A N 1
ATOM 1229 C CA . THR A 1 167 ? -3.394 -6.392 26.015 1.00 70.19 167 THR A CA 1
ATOM 1230 C C . THR A 1 167 ? -2.574 -5.114 25.870 1.00 70.19 167 THR A C 1
ATOM 1232 O O . THR A 1 167 ? -2.873 -4.290 25.010 1.00 70.19 167 THR A O 1
ATOM 1235 N N . GLY A 1 168 ? -1.529 -4.944 26.678 1.00 73.31 168 GLY A N 1
ATOM 1236 C CA . GLY A 1 168 ? -0.645 -3.779 26.607 1.00 73.31 168 GLY A CA 1
ATOM 1237 C C . GLY A 1 168 ? 0.101 -3.537 27.916 1.00 73.31 168 GLY A C 1
ATOM 1238 O O . GLY A 1 168 ? -0.134 -4.218 28.910 1.00 73.31 168 GLY A O 1
ATOM 1239 N N . ASN A 1 169 ? 1.015 -2.569 27.910 1.00 76.31 169 ASN A N 1
ATOM 1240 C CA . ASN A 1 169 ? 1.813 -2.163 29.075 1.00 76.31 169 ASN A CA 1
ATOM 1241 C C . ASN A 1 169 ? 1.625 -0.681 29.448 1.00 76.31 169 ASN A C 1
ATOM 1243 O O . ASN A 1 169 ? 2.376 -0.155 30.267 1.00 76.31 169 ASN A O 1
ATOM 1247 N N . ALA A 1 170 ? 0.666 0.001 28.821 1.00 73.50 170 ALA A N 1
ATOM 1248 C CA . ALA A 1 170 ? 0.394 1.404 29.081 1.00 73.50 170 ALA A CA 1
ATOM 1249 C C . ALA A 1 170 ? -0.410 1.579 30.377 1.00 73.50 170 ALA A C 1
ATOM 1251 O O . ALA A 1 170 ? -1.422 0.910 30.580 1.00 73.50 170 ALA A O 1
ATOM 1252 N N . SER A 1 171 ? 0.021 2.519 31.219 1.00 72.94 171 SER A N 1
ATOM 1253 C CA . SER A 1 171 ? -0.737 2.979 32.386 1.00 72.94 171 SER A CA 1
ATOM 1254 C C . SER A 1 171 ? -1.551 4.210 31.999 1.00 72.94 171 SER A C 1
ATOM 1256 O O . SER A 1 171 ? -0.979 5.268 31.737 1.00 72.94 171 SER A O 1
ATOM 1258 N N . LEU A 1 172 ? -2.874 4.062 31.936 1.00 65.62 172 LEU A N 1
ATOM 1259 C CA . LEU A 1 172 ? -3.812 5.156 31.670 1.00 65.62 172 LEU A CA 1
ATOM 1260 C C . LEU A 1 172 ? -4.264 5.742 33.015 1.00 65.62 172 LEU A C 1
ATOM 1262 O O . LEU A 1 172 ? -4.654 4.977 33.897 1.00 65.62 172 LEU A O 1
ATOM 1266 N N . ASN A 1 173 ? -4.161 7.065 33.177 1.00 55.66 173 ASN A N 1
ATOM 1267 C CA . ASN A 1 173 ? -4.531 7.792 34.401 1.00 55.66 173 ASN A CA 1
ATOM 1268 C C . ASN A 1 173 ? -5.939 8.379 34.310 1.00 55.66 173 ASN A C 1
ATOM 1270 O O . ASN A 1 173 ? -6.292 8.862 33.210 1.00 55.66 173 ASN A O 1
#

InterPro domains:
  IPR002223 Pancreatic trypsin inhibitor Kunitz domain [PF00014] (54-104)
  IPR002223 Pancreatic trypsin inhibitor Kunitz domain [PS50279] (54-104)
  IPR002223 Pancreatic trypsin inhibitor Kunitz domain [SM00131] (52-105)
  IPR006150 Cysteine-rich repeat [SM00289] (3-48)
  IPR006150 Cysteine-rich repeat [SM00289] (109-153)
  IPR028150 Lustrin, cysteine-rich repeated [PF14625] (4-48)
  IPR028150 Lustrin, cysteine-rich repeated [PF14625] (110-153)
  IPR036880 Pancreatic trypsin inhibitor Kunitz domain superfamily [G3DSA:4.10.410.10] (50-108)
  IPR036880 Pancreatic trypsin inhibitor Kunitz domain superfamily [SSF57362] (44-108)
  IPR053014 Cuticle-associated divergent protein [PTHR46339] (2-169)

pLDDT: mean 86.78, std 9.09, range [46.66, 97.06]

Organism: Onchocerca ochengi (NCBI:txid42157)

Sequence (173 aa):
ISNPCADGEPATGNDGQYLICSATGPNICPVGYWCHVGADIAASLCCPGAQNPCILPVAEGIGSITIPRWYYDRRLRQCATFTYTGYGGNQNNFQTLKECREKCPELVNPCSMGDPAESQDGNILQCTALHPQCPPSYFCNIGATFETSVCCPSFGQPCLSPLAIGTGNASLN

Radius of gyration: 20.92 Å; chains: 1; bounding box: 49×28×58 Å

Foldseek 3Di:
DDAQEQDDGFDADPVRHFQFDDPPDPPSEDPQWDFDDFPDRVSTTTYGHDDQQQPDDWDQADAQDWAWWWFQDNLQQAIDIDTHHGGYTDPRTHNDRVSRCVRGPRQPQQAPDDHFDADPVSHFAAADPVGFDDDPQWTFDDDLDRSNGGTYGHDPDPVPDPDDDGDDDHDDD